Protein AF-A0A382MIU6-F1 (afdb_monomer_lite)

InterPro domains:
  IPR003716 DNA-directed RNA polymerase, omega subunit [TIGR00690] (3-29)
  IPR006110 RNA polymerase, subunit omega/Rpo6/RPB6 [PF01192] (3-28)
  IPR036161 RPB6/omega subunit-like superfamily [G3DSA:3.90.940.10] (2-50)
  IPR036161 RPB6/omega subunit-like superfamily [SSF63562] (5-38)

Foldseek 3Di:
DPDDDQPDDDDVDDPVVSVVVCVVVVVDDPVCPVPPPDDPVVVCPDCVNVVPDPPDD

Radius of gyration: 17.57 Å; chains: 1; bounding box: 22×22×55 Å

pLDDT: mean 82.87, std 14.83, range [45.53, 98.0]

Secondary structure (DSSP, 8-state):
--SPPPSS---S--HHHHHHHHHHTTSS-TTTTTTTT---HHHHT-HHHHTPPP---

Sequence (57 aa):
VLGSDPLVPPDDDKPTVIALREIAENLVNTGNVDKINQPDTDEELSEDVFGLPPLSK

Structure (mmCIF, N/CA/C/O backbone):
data_AF-A0A382MIU6-F1
#
_entry.id   AF-A0A382MIU6-F1
#
loop_
_atom_site.group_PDB
_atom_site.id
_atom_site.type_symbol
_atom_site.label_atom_id
_atom_site.label_alt_id
_atom_site.label_comp_id
_atom_site.label_asym_id
_atom_site.label_entity_id
_atom_site.label_seq_id
_atom_site.pdbx_PDB_ins_code
_atom_site.Cartn_x
_atom_site.Cartn_y
_atom_site.Cartn_z
_atom_site.occupancy
_atom_site.B_iso_or_equiv
_atom_site.auth_seq_id
_atom_site.auth_comp_id
_atom_site.auth_asym_id
_atom_site.auth_atom_id
_atom_site.pdbx_PDB_model_num
ATOM 1 N N . VAL A 1 1 ? 4.241 11.859 5.772 1.00 45.53 1 VAL A N 1
ATOM 2 C CA . VAL A 1 1 ? 4.403 11.533 4.334 1.00 45.53 1 VAL A CA 1
ATOM 3 C C . VAL A 1 1 ? 3.051 11.096 3.791 1.00 45.53 1 VAL A C 1
ATOM 5 O O . VAL A 1 1 ? 2.256 10.606 4.579 1.00 45.53 1 VAL A O 1
ATOM 8 N N . LEU A 1 2 ? 2.739 11.359 2.520 1.00 68.69 2 LEU A N 1
ATOM 9 C CA . LEU A 1 2 ? 1.501 10.873 1.897 1.00 68.69 2 LEU A CA 1
ATOM 10 C C . LEU A 1 2 ? 1.845 9.614 1.097 1.00 68.69 2 LEU A C 1
ATOM 12 O O . LEU A 1 2 ? 2.703 9.689 0.221 1.00 68.69 2 LEU A O 1
ATOM 16 N N . GLY A 1 3 ? 1.189 8.496 1.403 1.00 72.25 3 GLY A N 1
ATOM 17 C CA . GLY A 1 3 ? 1.424 7.197 0.766 1.00 72.25 3 GLY A CA 1
ATOM 18 C C . GLY A 1 3 ? 1.962 6.155 1.746 1.00 72.25 3 GLY A C 1
ATOM 19 O O . GLY A 1 3 ? 2.769 6.480 2.616 1.00 72.25 3 GLY A O 1
ATOM 20 N N . SER A 1 4 ? 1.474 4.927 1.600 1.00 83.75 4 SER A N 1
ATOM 21 C CA . SER A 1 4 ? 1.944 3.753 2.335 1.00 83.75 4 SER A CA 1
ATOM 22 C C . SER A 1 4 ? 2.951 2.969 1.500 1.00 83.75 4 SER A C 1
ATOM 24 O O . SER A 1 4 ? 2.997 3.124 0.276 1.00 83.75 4 SER A O 1
ATOM 26 N N . ASP A 1 5 ? 3.731 2.120 2.160 1.00 91.00 5 ASP A N 1
ATOM 27 C CA . ASP A 1 5 ? 4.648 1.225 1.466 1.00 91.00 5 ASP A CA 1
ATOM 28 C C . ASP A 1 5 ? 3.874 0.182 0.640 1.00 91.00 5 ASP A C 1
ATOM 30 O O . ASP A 1 5 ? 2.828 -0.308 1.084 1.00 91.00 5 ASP A O 1
ATOM 34 N N . PRO A 1 6 ? 4.365 -0.149 -0.568 1.00 93.12 6 PRO A N 1
ATOM 35 C CA . PRO A 1 6 ? 3.720 -1.120 -1.436 1.00 93.12 6 PRO A CA 1
ATOM 36 C C . PRO A 1 6 ? 3.848 -2.538 -0.870 1.00 93.12 6 PRO A C 1
ATOM 38 O O . PRO A 1 6 ? 4.894 -2.930 -0.352 1.00 93.12 6 PRO A O 1
ATOM 41 N N . LEU A 1 7 ? 2.788 -3.331 -1.021 1.00 94.62 7 LEU A N 1
ATOM 42 C CA . LEU A 1 7 ? 2.728 -4.729 -0.574 1.00 94.62 7 LEU A CA 1
ATOM 43 C C . LEU A 1 7 ? 3.265 -5.709 -1.624 1.00 94.62 7 LEU A C 1
ATOM 45 O O . LEU A 1 7 ? 3.478 -6.884 -1.330 1.00 94.62 7 LEU A O 1
ATOM 49 N N . VAL A 1 8 ? 3.485 -5.221 -2.846 1.00 95.56 8 VAL A N 1
ATOM 50 C CA . VAL A 1 8 ? 4.098 -5.957 -3.954 1.00 95.56 8 VAL A CA 1
ATOM 51 C C . VAL A 1 8 ? 5.437 -5.323 -4.340 1.00 95.56 8 VAL A C 1
ATOM 53 O O . VAL A 1 8 ? 5.615 -4.113 -4.176 1.00 95.56 8 VAL A O 1
ATOM 56 N N . PRO A 1 9 ? 6.388 -6.094 -4.900 1.00 96.06 9 PRO A N 1
ATOM 57 C CA . PRO A 1 9 ? 7.652 -5.539 -5.364 1.00 96.06 9 PRO A CA 1
ATOM 58 C C . PRO A 1 9 ? 7.441 -4.425 -6.408 1.00 96.06 9 PRO A C 1
ATOM 60 O O . PRO A 1 9 ? 6.688 -4.636 -7.374 1.00 96.06 9 PRO A O 1
ATOM 63 N N . PRO A 1 10 ? 8.098 -3.261 -6.241 1.00 91.56 10 PRO A N 1
ATOM 64 C CA . PRO A 1 10 ? 8.010 -2.166 -7.196 1.00 91.56 10 PRO A CA 1
ATOM 65 C C . PRO A 1 10 ? 8.698 -2.545 -8.511 1.00 91.56 10 PRO A C 1
ATOM 67 O O . PRO A 1 10 ? 9.796 -3.098 -8.504 1.00 91.56 10 PRO A O 1
ATOM 70 N N . ASP A 1 11 ? 8.054 -2.214 -9.628 1.00 95.38 11 ASP A N 1
ATOM 71 C CA . ASP A 1 11 ? 8.526 -2.519 -10.987 1.00 95.38 11 ASP A CA 1
ATOM 72 C C . ASP A 1 11 ? 8.472 -1.265 -11.882 1.00 95.38 11 ASP A C 1
ATOM 74 O O . ASP A 1 11 ? 7.854 -1.254 -12.939 1.00 95.38 11 ASP A O 1
ATOM 78 N N . ASP A 1 12 ? 9.018 -0.146 -11.382 1.00 95.12 12 ASP A N 1
ATOM 79 C CA . ASP A 1 12 ? 8.901 1.201 -11.992 1.00 95.12 12 ASP A CA 1
ATOM 80 C C . ASP A 1 12 ? 7.442 1.632 -12.281 1.00 95.12 12 ASP A C 1
ATOM 82 O O . ASP A 1 12 ? 7.129 2.468 -13.133 1.00 95.12 12 ASP A O 1
ATOM 86 N N . ASP A 1 13 ? 6.518 1.041 -11.529 1.00 95.75 13 ASP A N 1
ATOM 87 C CA . ASP A 1 13 ? 5.091 1.257 -11.654 1.00 95.75 13 ASP A CA 1
ATOM 88 C C . ASP A 1 13 ? 4.666 2.584 -11.021 1.00 95.75 13 ASP A C 1
ATOM 90 O O . ASP A 1 13 ? 5.110 2.988 -9.943 1.00 95.75 13 ASP A O 1
ATOM 94 N N . LYS A 1 14 ? 3.688 3.241 -11.650 1.00 95.50 14 LYS A N 1
ATOM 95 C CA . LYS A 1 14 ? 2.978 4.353 -11.005 1.00 95.50 14 LYS A CA 1
ATOM 96 C C . LYS A 1 14 ? 2.174 3.831 -9.805 1.00 95.50 14 LYS A C 1
ATOM 98 O O . LYS A 1 14 ? 1.657 2.716 -9.884 1.00 95.50 14 LYS A O 1
ATOM 103 N N . PRO A 1 15 ? 1.919 4.650 -8.766 1.00 94.44 15 PRO A N 1
ATOM 104 C CA . PRO A 1 15 ? 1.167 4.217 -7.581 1.00 94.44 15 PRO A CA 1
ATOM 105 C C . PRO A 1 15 ? -0.186 3.565 -7.896 1.00 94.44 15 PRO A C 1
ATOM 107 O O . PRO A 1 15 ? -0.578 2.589 -7.269 1.00 94.44 15 PRO A O 1
ATOM 110 N N . THR A 1 16 ? -0.889 4.056 -8.920 1.00 94.62 16 THR A N 1
ATOM 111 C CA . THR A 1 16 ? -2.167 3.475 -9.352 1.00 94.62 16 THR A CA 1
ATOM 112 C C . THR A 1 16 ? -2.016 2.081 -9.958 1.00 94.62 16 THR A C 1
ATOM 114 O O . THR A 1 16 ? -2.923 1.272 -9.833 1.00 94.62 16 THR A O 1
ATOM 117 N N . VAL A 1 17 ? -0.898 1.794 -10.629 1.00 97.38 17 VAL A N 1
ATOM 118 C CA . VAL A 1 17 ? -0.621 0.466 -11.198 1.00 97.38 17 VAL A CA 1
ATOM 119 C C . VAL A 1 17 ? -0.240 -0.511 -10.088 1.00 97.38 17 VAL A C 1
ATOM 121 O O . VAL A 1 17 ? -0.762 -1.623 -10.071 1.00 97.38 17 VAL A O 1
ATOM 124 N N . ILE A 1 18 ? 0.566 -0.069 -9.118 1.00 96.44 18 ILE A N 1
ATOM 125 C CA . ILE A 1 18 ? 0.876 -0.848 -7.910 1.00 96.44 18 ILE A CA 1
ATOM 126 C C . ILE A 1 18 ? -0.419 -1.247 -7.190 1.00 96.44 18 ILE A C 1
ATOM 128 O O . ILE A 1 18 ? -0.644 -2.433 -6.971 1.00 96.44 18 ILE A O 1
ATOM 132 N N . ALA A 1 19 ? -1.326 -0.296 -6.941 1.00 94.69 19 ALA A N 1
ATOM 133 C CA . ALA A 1 19 ? -2.605 -0.578 -6.284 1.00 94.69 19 ALA A CA 1
ATOM 134 C C . ALA A 1 19 ? -3.457 -1.616 -7.041 1.00 94.69 19 ALA A C 1
ATOM 136 O O . ALA A 1 19 ? -4.087 -2.481 -6.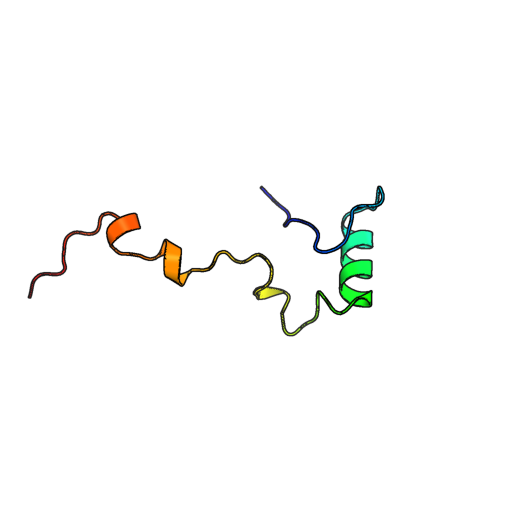437 1.00 94.69 19 ALA A O 1
ATOM 137 N N . LEU A 1 20 ? -3.468 -1.575 -8.379 1.00 97.62 20 LEU A N 1
ATOM 138 C CA . LEU A 1 20 ? -4.175 -2.577 -9.185 1.00 97.62 20 LEU A CA 1
ATOM 139 C C . LEU A 1 20 ? -3.542 -3.971 -9.067 1.00 97.62 20 LEU A C 1
ATOM 141 O O . LEU A 1 20 ? -4.273 -4.962 -9.038 1.00 97.62 20 LEU A O 1
ATOM 145 N N . ARG A 1 21 ? -2.209 -4.060 -8.980 1.00 97.88 21 ARG A N 1
ATOM 146 C CA . ARG A 1 21 ? -1.492 -5.327 -8.758 1.00 97.88 21 ARG A CA 1
ATOM 147 C C . ARG A 1 21 ? -1.785 -5.900 -7.373 1.00 97.88 21 ARG A C 1
ATOM 149 O O . ARG A 1 21 ? -2.086 -7.082 -7.259 1.00 97.88 21 ARG A O 1
ATOM 156 N N . GLU A 1 22 ? -1.799 -5.060 -6.345 1.00 97.06 22 GLU A N 1
ATOM 157 C CA . GLU A 1 22 ? -2.156 -5.460 -4.979 1.00 97.06 22 GLU A CA 1
ATOM 158 C C . GLU A 1 22 ? -3.592 -6.010 -4.885 1.00 97.06 22 GLU A C 1
ATOM 160 O O . GLU A 1 22 ? -3.838 -6.994 -4.183 1.00 97.06 22 GLU A O 1
ATOM 165 N N . ILE A 1 23 ? -4.537 -5.420 -5.630 1.00 97.31 23 ILE A N 1
ATOM 166 C CA . ILE A 1 23 ? -5.915 -5.927 -5.748 1.00 97.31 23 ILE A CA 1
ATOM 167 C C . ILE A 1 23 ? -5.944 -7.266 -6.497 1.00 97.31 23 ILE A C 1
ATOM 169 O O . ILE A 1 23 ? -6.656 -8.184 -6.088 1.00 97.31 23 ILE A O 1
ATOM 173 N N . ALA A 1 24 ? -5.171 -7.406 -7.578 1.00 98.00 24 ALA A N 1
ATOM 174 C CA . ALA A 1 24 ? -5.105 -8.642 -8.359 1.00 98.00 24 ALA A CA 1
ATOM 175 C C . ALA A 1 24 ? -4.543 -9.827 -7.551 1.00 98.00 24 ALA A C 1
ATOM 177 O O . ALA A 1 24 ? -4.994 -10.958 -7.727 1.00 98.00 24 ALA A O 1
ATOM 178 N N . GLU A 1 25 ? -3.608 -9.565 -6.636 1.00 97.31 25 GLU A N 1
ATOM 179 C CA . GLU A 1 25 ? -3.052 -10.553 -5.702 1.00 97.31 25 GLU A CA 1
ATOM 180 C C . GLU A 1 25 ? -3.921 -10.760 -4.444 1.00 97.31 25 GLU A C 1
ATOM 182 O O . GLU A 1 25 ? -3.585 -11.568 -3.580 1.00 97.31 25 GLU A O 1
ATOM 187 N N . ASN A 1 26 ? -5.064 -10.067 -4.344 1.00 96.56 26 ASN A N 1
ATOM 188 C CA . ASN A 1 26 ? -5.981 -10.088 -3.198 1.00 96.56 26 ASN A CA 1
ATOM 189 C C . ASN A 1 26 ? -5.327 -9.663 -1.863 1.00 96.56 26 ASN A C 1
ATOM 191 O O . ASN A 1 26 ? -5.809 -10.019 -0.785 1.00 96.56 26 ASN A O 1
ATOM 195 N N . LEU A 1 27 ? -4.245 -8.880 -1.932 1.00 96.56 27 LEU A N 1
ATOM 196 C CA . LEU A 1 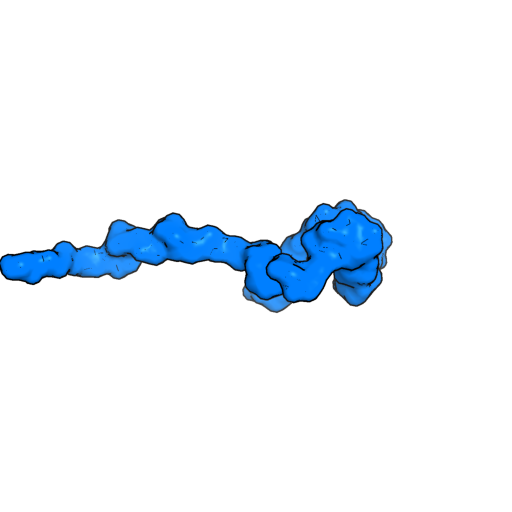27 ? -3.580 -8.275 -0.774 1.00 96.56 27 LEU A CA 1
ATOM 197 C C . LEU A 1 27 ? -4.357 -7.048 -0.276 1.00 96.56 27 LEU A C 1
ATOM 199 O O . LEU A 1 27 ? -4.406 -6.787 0.926 1.00 96.56 27 LEU A O 1
ATOM 203 N N . VAL A 1 28 ? -5.030 -6.340 -1.189 1.00 95.75 28 VAL A N 1
ATOM 204 C CA . VAL A 1 28 ? -5.895 -5.184 -0.908 1.00 95.75 28 VAL A CA 1
ATOM 205 C C . VAL A 1 28 ? -7.305 -5.459 -1.431 1.00 95.75 28 VAL A C 1
ATOM 207 O O . VAL A 1 28 ? -7.498 -5.829 -2.587 1.00 95.75 28 VAL A O 1
ATOM 210 N N . ASN A 1 29 ? -8.314 -5.262 -0.588 1.00 96.31 29 ASN A N 1
ATOM 211 C CA . ASN A 1 29 ? -9.729 -5.391 -0.919 1.00 96.31 29 ASN A CA 1
ATOM 212 C C . ASN A 1 29 ? -10.592 -4.482 -0.026 1.00 96.31 29 ASN A C 1
ATOM 214 O O . ASN A 1 29 ? -10.118 -3.830 0.904 1.00 96.31 29 ASN A O 1
ATOM 218 N N . THR A 1 30 ? -11.899 -4.447 -0.286 1.00 96.44 30 THR A N 1
ATOM 219 C CA . THR A 1 30 ? -12.839 -3.579 0.443 1.00 96.44 30 THR A CA 1
ATOM 220 C C . THR A 1 30 ? -12.945 -3.886 1.938 1.00 96.44 30 THR A C 1
ATOM 222 O O . THR A 1 30 ? -13.416 -3.045 2.690 1.00 96.44 30 THR A O 1
ATOM 225 N N . GLY A 1 31 ? -12.568 -5.089 2.379 1.00 96.38 31 GLY A N 1
ATOM 226 C CA . GLY A 1 31 ? -12.647 -5.492 3.783 1.00 96.38 31 GLY A CA 1
ATOM 227 C C . GLY A 1 31 ? -11.412 -5.127 4.604 1.00 96.38 31 GLY A C 1
ATOM 228 O O . GLY A 1 31 ? -11.489 -5.118 5.837 1.00 96.38 31 GLY A O 1
ATOM 229 N N . ASN A 1 32 ? -10.281 -4.850 3.948 1.00 93.69 32 ASN A N 1
ATOM 230 C CA . ASN A 1 32 ? -9.020 -4.574 4.627 1.00 93.69 32 ASN A CA 1
ATOM 231 C C . ASN A 1 32 ? -8.408 -3.206 4.316 1.00 93.69 32 ASN A C 1
ATOM 233 O O . ASN A 1 32 ? -7.621 -2.772 5.145 1.00 93.69 32 ASN A O 1
ATOM 237 N N . VAL A 1 33 ? -8.783 -2.514 3.229 1.00 92.06 33 VAL A N 1
ATOM 238 C CA . VAL A 1 33 ? -8.169 -1.244 2.775 1.00 92.06 33 VAL A CA 1
ATOM 239 C C . VAL A 1 33 ? -7.978 -0.196 3.872 1.00 92.06 33 VAL A C 1
ATOM 241 O O . VAL A 1 33 ? -6.948 0.468 3.898 1.00 92.06 33 VAL A O 1
A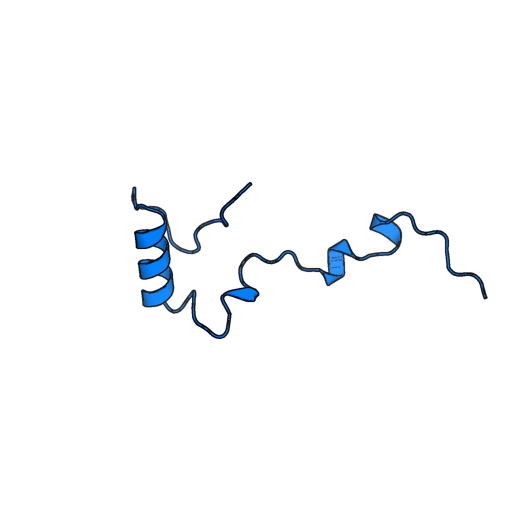TOM 244 N N . ASP A 1 34 ? -8.914 -0.096 4.815 1.00 89.38 34 ASP A N 1
ATOM 245 C CA . ASP A 1 34 ? -8.814 0.875 5.905 1.00 89.38 34 ASP A CA 1
ATOM 246 C C . ASP A 1 34 ? -7.791 0.474 6.972 1.00 89.38 34 ASP A C 1
ATOM 248 O O . ASP A 1 34 ? -7.297 1.338 7.677 1.00 89.38 34 ASP A O 1
ATOM 252 N N . LYS A 1 35 ? -7.484 -0.817 7.118 1.00 87.50 35 LYS A N 1
ATOM 253 C CA . LYS A 1 35 ? -6.644 -1.382 8.189 1.00 87.50 35 LYS A CA 1
ATOM 254 C C . LYS A 1 35 ? -5.194 -1.588 7.766 1.00 87.50 35 LYS A C 1
ATOM 256 O O . LYS A 1 35 ? -4.309 -1.642 8.611 1.00 87.50 35 LYS A O 1
ATOM 261 N N . ILE A 1 36 ? -4.956 -1.774 6.472 1.00 86.94 36 ILE A N 1
ATOM 262 C CA . ILE A 1 36 ? -3.618 -2.050 5.945 1.00 86.94 36 ILE A CA 1
ATOM 263 C C . ILE A 1 36 ? -2.722 -0.842 6.186 1.00 86.94 36 ILE A C 1
ATOM 265 O O . ILE A 1 36 ? -3.130 0.290 5.937 1.00 86.94 36 ILE A O 1
ATOM 269 N N . ASN A 1 37 ? -1.502 -1.088 6.662 1.00 79.94 37 ASN A N 1
ATOM 270 C CA . ASN A 1 37 ? -0.537 -0.046 7.013 1.00 79.94 37 ASN A CA 1
ATOM 271 C C . ASN A 1 37 ? -1.030 0.946 8.088 1.00 79.94 37 ASN A C 1
ATOM 273 O O . ASN A 1 37 ? -0.438 2.018 8.234 1.00 79.94 37 ASN A O 1
ATOM 277 N N . GLN A 1 38 ? -2.082 0.617 8.852 1.00 77.31 38 GLN A N 1
ATOM 278 C CA . GLN A 1 38 ? -2.320 1.306 10.116 1.00 77.31 38 GLN A CA 1
ATOM 279 C C . GLN A 1 38 ? -1.272 0.846 11.136 1.00 77.31 38 GLN A C 1
ATOM 281 O O . GLN A 1 38 ? -1.018 -0.356 11.228 1.00 77.31 38 GLN A O 1
ATOM 286 N N . PRO A 1 39 ? -0.670 1.767 11.905 1.00 69.62 39 PRO A N 1
ATOM 287 C CA . PRO A 1 39 ? 0.109 1.379 13.071 1.00 69.62 39 PRO A CA 1
ATOM 288 C C . PRO A 1 39 ? -0.806 0.678 14.083 1.00 69.62 39 PRO A C 1
ATOM 290 O O . PRO A 1 39 ? -1.950 1.107 14.283 1.00 69.62 39 PRO A O 1
ATOM 293 N N . ASP A 1 40 ? -0.301 -0.381 14.719 1.00 65.56 40 ASP A N 1
ATOM 294 C CA . ASP A 1 40 ? -0.992 -1.074 15.805 1.00 65.56 40 ASP A CA 1
ATOM 295 C C . ASP A 1 40 ? -1.235 -0.077 16.944 1.00 65.56 40 ASP A C 1
ATOM 297 O O . ASP A 1 40 ? -0.346 0.289 17.713 1.00 65.56 40 ASP A O 1
ATOM 301 N N . THR A 1 41 ? -2.463 0.431 17.013 1.00 60.56 41 THR A N 1
ATOM 302 C CA . THR A 1 41 ? -2.814 1.564 17.879 1.00 60.56 41 THR A CA 1
ATOM 303 C C . THR A 1 41 ? -2.760 1.177 19.358 1.00 60.56 41 THR A C 1
ATOM 305 O O . THR A 1 41 ? -2.615 2.042 20.214 1.00 60.56 41 THR A O 1
ATOM 308 N N . ASP A 1 42 ? -2.822 -0.121 19.658 1.00 57.84 42 ASP A N 1
ATOM 309 C CA . ASP A 1 42 ? -2.776 -0.656 21.018 1.00 57.84 42 ASP A CA 1
ATOM 310 C C . ASP A 1 42 ? -1.378 -0.558 21.656 1.00 57.84 42 ASP A C 1
ATOM 312 O O . ASP A 1 42 ? -1.277 -0.452 22.877 1.00 57.84 42 ASP A O 1
ATOM 316 N N . GLU A 1 43 ? -0.298 -0.552 20.865 1.00 55.25 43 GLU A N 1
ATOM 317 C CA . GLU A 1 43 ? 1.074 -0.466 21.391 1.00 55.25 43 GLU A CA 1
ATOM 318 C C . GLU A 1 43 ? 1.532 0.999 21.545 1.00 55.25 43 GLU A C 1
ATOM 320 O O . GLU A 1 43 ? 2.244 1.346 22.493 1.00 55.25 43 GLU A O 1
ATOM 325 N N . GLU A 1 44 ? 1.034 1.898 20.687 1.00 55.59 44 GLU A N 1
ATOM 326 C CA . GLU A 1 44 ? 1.344 3.333 20.745 1.00 55.59 44 GLU A CA 1
ATOM 327 C C . GLU A 1 44 ? 0.485 4.126 21.743 1.00 55.59 44 GLU A C 1
ATOM 329 O O . GLU A 1 44 ? 0.896 5.208 22.150 1.00 55.59 44 GLU A O 1
ATOM 334 N N . LEU A 1 45 ? -0.667 3.606 22.188 1.00 61.09 45 LEU A N 1
ATOM 335 C CA . LEU A 1 45 ? -1.553 4.239 23.181 1.00 61.09 45 LEU A CA 1
ATOM 336 C C . LEU A 1 45 ? -1.268 3.822 24.634 1.00 61.09 45 LEU A C 1
ATOM 338 O O . LEU A 1 45 ? -2.157 3.886 25.485 1.00 61.09 45 LEU A O 1
ATOM 342 N N . SER A 1 46 ? -0.044 3.399 24.952 1.00 63.94 46 SER A N 1
ATOM 343 C CA . SER A 1 46 ? 0.318 3.120 26.344 1.00 63.94 46 SER A CA 1
ATOM 344 C C . SER A 1 46 ? 0.468 4.415 27.154 1.00 63.94 46 SER A C 1
ATOM 346 O O . SER A 1 46 ? 0.986 5.429 2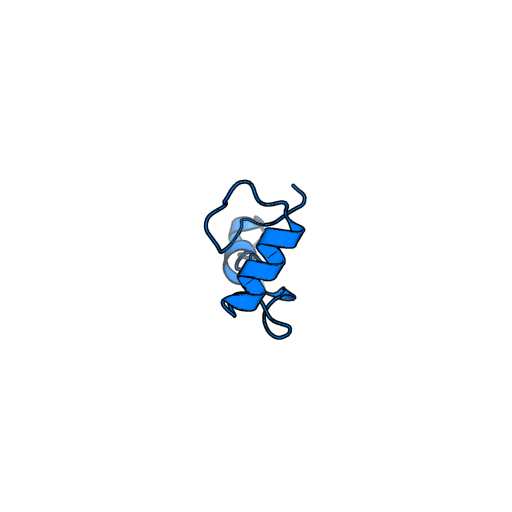6.677 1.00 63.94 46 SER A O 1
ATOM 348 N N . GLU A 1 47 ? 0.024 4.386 28.414 1.00 63.34 47 GLU A N 1
ATOM 349 C CA . GLU A 1 47 ? 0.179 5.503 29.364 1.00 63.34 47 GLU A CA 1
ATOM 350 C C . GLU A 1 47 ? 1.654 5.930 29.502 1.00 63.34 47 GLU A C 1
ATOM 352 O O . GLU A 1 47 ? 1.945 7.117 29.680 1.00 63.34 47 GLU A O 1
ATOM 357 N N . ASP A 1 48 ? 2.569 4.970 29.322 1.00 64.31 48 ASP A N 1
ATOM 358 C CA . ASP A 1 48 ? 4.022 5.146 29.319 1.00 64.31 48 ASP A CA 1
ATOM 359 C C . ASP A 1 48 ? 4.524 5.981 28.125 1.00 64.31 48 ASP A C 1
ATOM 361 O O . ASP A 1 48 ? 5.431 6.798 28.290 1.00 64.31 48 ASP A O 1
ATOM 365 N N . VAL A 1 49 ? 3.920 5.836 26.936 1.00 67.81 49 VAL A N 1
ATOM 366 C CA . VAL A 1 49 ? 4.257 6.633 25.738 1.00 67.81 49 VAL A CA 1
ATOM 367 C C . VAL A 1 49 ? 3.752 8.073 25.869 1.00 67.81 49 VAL A C 1
ATOM 369 O O . VAL A 1 49 ? 4.450 9.014 25.486 1.00 67.81 49 VAL A O 1
ATOM 372 N N . PHE A 1 50 ? 2.570 8.272 26.459 1.00 73.06 50 PHE A N 1
ATOM 373 C CA . PHE A 1 50 ? 1.973 9.603 26.636 1.00 73.06 50 PHE A CA 1
ATOM 374 C C . PHE A 1 50 ? 2.423 10.334 27.908 1.00 73.06 50 PHE A C 1
ATOM 376 O O . PHE A 1 50 ? 2.031 11.485 28.116 1.00 73.06 50 PHE A O 1
ATOM 383 N N . GLY A 1 51 ? 3.248 9.703 28.755 1.00 68.31 51 GLY A N 1
ATOM 384 C CA . GLY A 1 51 ? 3.736 10.293 30.004 1.00 68.31 51 GLY A CA 1
ATOM 385 C C . GLY A 1 51 ? 2.602 10.756 30.920 1.00 68.31 51 GLY A C 1
ATOM 386 O O . GLY A 1 51 ? 2.730 11.780 31.600 1.00 68.31 51 GLY A O 1
ATOM 387 N N . LEU A 1 52 ?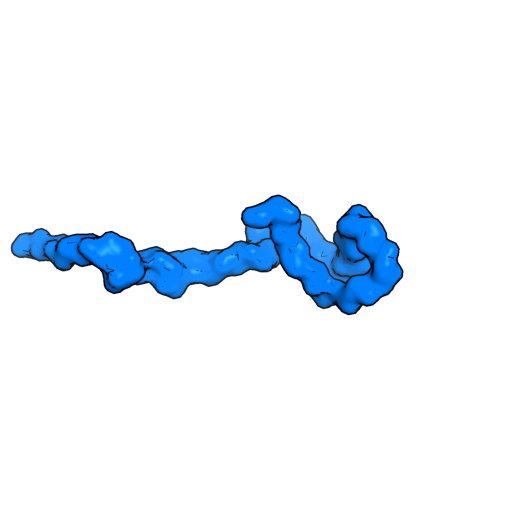 1.463 10.059 30.886 1.00 73.94 52 LEU A N 1
ATOM 388 C CA . LEU A 1 52 ? 0.294 10.469 31.647 1.00 73.94 52 LEU A CA 1
ATOM 389 C C . LEU A 1 52 ? 0.526 10.174 33.133 1.00 73.94 52 LEU A C 1
ATOM 391 O O . LEU A 1 52 ? 1.009 9.096 33.486 1.00 73.94 52 LEU A O 1
ATOM 395 N N . PRO A 1 53 ? 0.206 11.120 34.032 1.00 73.31 53 PRO A N 1
ATOM 396 C CA . PRO A 1 53 ? 0.290 10.854 35.457 1.00 73.31 53 PRO A CA 1
ATOM 397 C C . PRO A 1 53 ? -0.679 9.719 35.825 1.00 73.31 53 PRO A C 1
ATOM 399 O O . PRO A 1 53 ? -1.784 9.667 35.275 1.00 73.31 53 PRO A O 1
ATOM 402 N N . PRO A 1 54 ? -0.312 8.839 36.775 1.00 73.50 54 PRO A N 1
ATOM 403 C CA . PRO A 1 54 ? -1.162 7.728 37.173 1.00 73.50 54 PRO A CA 1
ATOM 404 C C . PRO A 1 54 ? -2.503 8.261 37.673 1.00 73.50 54 PRO A C 1
ATOM 406 O O . PRO A 1 54 ? -2.549 9.140 38.545 1.00 73.50 54 PRO A O 1
ATOM 409 N N . LEU A 1 55 ? -3.594 7.715 37.131 1.00 74.06 55 LEU A N 1
ATOM 410 C CA . LEU A 1 55 ? -4.947 8.064 37.543 1.00 74.06 55 LEU A CA 1
ATOM 411 C C . LEU A 1 55 ? -5.184 7.502 38.952 1.00 74.06 55 LEU A C 1
ATOM 413 O O . LEU A 1 55 ? -5.640 6.377 39.152 1.00 74.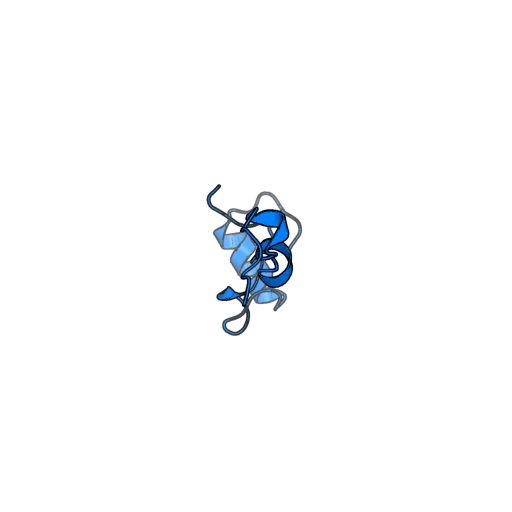06 55 LEU A O 1
ATOM 417 N N . SER A 1 56 ? -4.771 8.278 39.948 1.00 79.00 56 SER A N 1
ATOM 418 C CA . SER A 1 56 ? -4.946 7.948 41.358 1.00 79.00 56 SER A CA 1
ATOM 419 C C . SER A 1 56 ? -6.445 7.864 41.673 1.00 79.00 56 SER A C 1
ATOM 421 O O . SER A 1 56 ? -7.213 8.720 41.228 1.00 79.00 56 SER A O 1
ATOM 423 N N . LYS A 1 57 ? -6.857 6.835 42.425 1.00 62.31 57 LYS A N 1
ATOM 424 C CA . LYS A 1 57 ? -8.154 6.819 43.122 1.00 62.31 57 LYS A CA 1
ATOM 425 C C . LYS A 1 57 ? -8.118 7.738 44.334 1.00 62.31 57 LYS A C 1
ATOM 427 O O . LYS A 1 57 ? -7.056 7.771 44.995 1.00 62.31 57 LYS A O 1
#

Organism: NCBI:txid408172